Protein AF-0000000080537110 (afdb_homodimer)

pLDDT: mean 88.71, std 13.15, range [38.34, 97.62]

Foldseek 3Di:
DDDDPLNVVLVVVLVVLVVQCVDPDPVSHDDVVVVVVVNVVSVVVDDPDDPPPD/DDADPLNVVLVVVLVVLVVQCVDPDPVSHDDVVVVVVVNVVSVVVDDPDDPPPD

Structure (mmCIF, N/CA/C/O backbone):
data_AF-0000000080537110-model_v1
#
loop_
_entity.id
_entity.type
_entity.pdbx_description
1 polymer 'Uncharacterized protein'
#
loop_
_atom_site.group_PDB
_atom_site.id
_atom_site.type_symbol
_atom_site.label_atom_id
_atom_site.label_alt_id
_atom_site.label_comp_id
_atom_site.label_asym_id
_atom_site.label_entity_id
_atom_site.label_seq_id
_atom_site.pdbx_PDB_ins_code
_atom_site.Cartn_x
_atom_site.Cartn_y
_atom_site.Cartn_z
_atom_site.occupancy
_atom_site.B_iso_or_equiv
_atom_site.auth_seq_id
_atom_site.auth_comp_id
_atom_site.auth_asym_id
_atom_site.auth_atom_id
_atom_site.pdbx_PDB_model_num
ATOM 1 N N . MET A 1 1 ? 3.566 13.398 12.375 1 80.25 1 MET A N 1
ATOM 2 C CA . MET A 1 1 ? 2.725 13.969 11.328 1 80.25 1 MET A CA 1
ATOM 3 C C . MET A 1 1 ? 1.253 13.664 11.586 1 80.25 1 MET A C 1
ATOM 5 O O . MET A 1 1 ? 0.914 12.602 12.109 1 80.25 1 MET A O 1
ATOM 9 N N . GLU A 1 2 ? 0.504 14.648 11.188 1 83.75 2 GLU A N 1
ATOM 10 C CA . GLU A 1 2 ? -0.937 14.422 11.242 1 83.75 2 GLU A CA 1
ATOM 11 C C . GLU A 1 2 ? -1.489 14.07 9.867 1 83.75 2 GLU A C 1
ATOM 13 O O . GLU A 1 2 ? -1.114 14.688 8.859 1 83.75 2 GLU A O 1
ATOM 18 N N . LEU A 1 3 ? -2.314 13.031 9.898 1 88 3 LEU A N 1
ATOM 19 C CA . LEU A 1 3 ? -2.953 12.602 8.664 1 88 3 LEU A CA 1
ATOM 20 C C . LEU A 1 3 ? -4.27 13.336 8.438 1 88 3 LEU A C 1
ATOM 22 O O . LEU A 1 3 ? -5.125 13.367 9.328 1 88 3 LEU A O 1
ATOM 26 N N . ASN A 1 4 ? -4.25 14.031 7.301 1 89.94 4 ASN A N 1
ATOM 27 C CA . ASN A 1 4 ? -5.543 14.609 6.965 1 89.94 4 ASN A CA 1
ATOM 28 C C . ASN A 1 4 ? -6.488 13.57 6.375 1 89.94 4 ASN A C 1
ATOM 30 O O . ASN A 1 4 ? -6.137 12.391 6.27 1 89.94 4 ASN A O 1
ATOM 34 N N . GLU A 1 5 ? -7.66 13.891 5.973 1 92.38 5 GLU A N 1
ATOM 35 C CA . GLU A 1 5 ? -8.664 12.945 5.496 1 92.38 5 GLU A CA 1
ATOM 36 C C . GLU A 1 5 ? -8.219 12.266 4.207 1 92.38 5 GLU A C 1
ATOM 38 O O . GLU A 1 5 ? -8.445 11.07 4.016 1 92.38 5 GLU A O 1
ATOM 43 N N . GLU A 1 6 ? -7.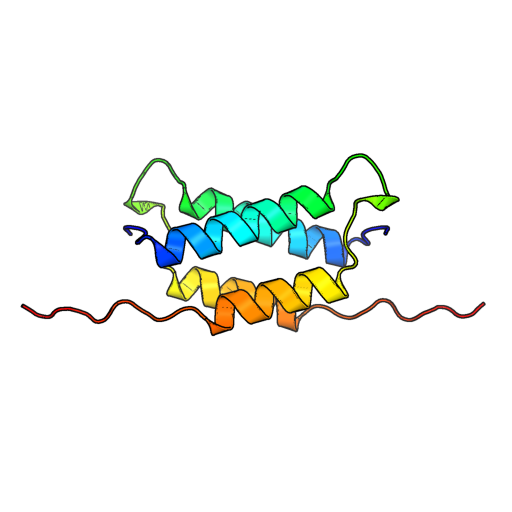645 13.031 3.309 1 92.31 6 GLU A N 1
ATOM 44 C CA . GLU A 1 6 ? -7.152 12.461 2.061 1 92.31 6 GLU A CA 1
ATOM 45 C C . GLU A 1 6 ? -6.074 11.414 2.324 1 92.31 6 GLU A C 1
ATOM 47 O O . GLU A 1 6 ? -6.082 10.336 1.717 1 92.31 6 GLU A O 1
ATOM 52 N N . ASP A 1 7 ? -5.184 11.766 3.275 1 93.06 7 ASP A N 1
ATOM 53 C CA . ASP A 1 7 ? -4.145 10.82 3.668 1 93.06 7 ASP A CA 1
ATOM 54 C C . ASP A 1 7 ? -4.75 9.531 4.211 1 93.06 7 ASP A C 1
ATOM 56 O O . ASP A 1 7 ? -4.316 8.438 3.852 1 93.06 7 ASP A O 1
ATOM 60 N N . ARG A 1 8 ? -5.738 9.664 5.039 1 94.56 8 ARG A N 1
ATOM 61 C CA . ARG A 1 8 ? -6.371 8.508 5.664 1 94.56 8 ARG A CA 1
ATOM 62 C C . ARG A 1 8 ? -7.035 7.613 4.625 1 94.56 8 ARG A C 1
ATOM 64 O O . ARG A 1 8 ? -6.977 6.387 4.723 1 94.56 8 ARG A O 1
ATOM 71 N N . ILE A 1 9 ? -7.656 8.234 3.621 1 95.06 9 ILE A N 1
ATOM 72 C CA . ILE A 1 9 ? -8.297 7.48 2.551 1 95.06 9 ILE A CA 1
ATOM 73 C C . ILE A 1 9 ? -7.254 6.66 1.8 1 95.06 9 ILE A C 1
ATOM 75 O O . ILE A 1 9 ? -7.441 5.465 1.563 1 95.06 9 ILE A O 1
ATOM 79 N N . ILE A 1 10 ? -6.145 7.266 1.525 1 95.69 10 ILE A N 1
ATOM 80 C CA . ILE A 1 10 ? -5.082 6.582 0.8 1 95.69 10 ILE A CA 1
ATOM 81 C C . ILE A 1 10 ? -4.539 5.43 1.643 1 95.69 10 ILE A C 1
ATOM 83 O O . ILE A 1 10 ? -4.434 4.297 1.162 1 95.69 10 ILE A O 1
ATOM 87 N N . ILE A 1 11 ? -4.258 5.656 2.887 1 96.94 11 ILE A N 1
ATOM 88 C CA . ILE A 1 11 ? -3.666 4.66 3.771 1 96.94 11 ILE 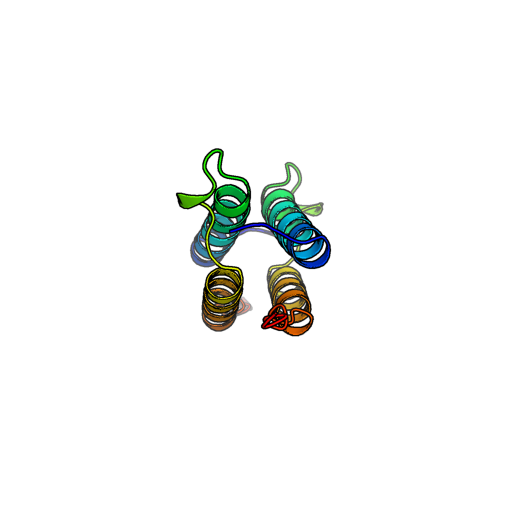A CA 1
ATOM 89 C C . ILE A 1 11 ? -4.652 3.516 3.99 1 96.94 11 ILE A C 1
ATOM 91 O O . ILE A 1 11 ? -4.262 2.346 4.012 1 96.94 11 ILE A O 1
ATOM 95 N N . ASN A 1 12 ? -5.898 3.844 4.148 1 97 12 ASN A N 1
ATOM 96 C CA . ASN A 1 12 ? -6.922 2.818 4.312 1 97 12 ASN A CA 1
ATOM 97 C C . ASN A 1 12 ? -7.039 1.935 3.076 1 97 12 ASN A C 1
ATOM 99 O O . ASN A 1 12 ? -7.168 0.714 3.189 1 97 12 ASN A O 1
ATOM 103 N N . ASN A 1 13 ? -7.047 2.568 1.915 1 97.19 13 ASN A N 1
ATOM 104 C CA . ASN A 1 13 ? -7.133 1.784 0.688 1 97.19 13 ASN A CA 1
ATOM 105 C C . ASN A 1 13 ? -5.902 0.903 0.497 1 97.19 13 ASN A C 1
ATOM 107 O O . ASN A 1 13 ? -6.016 -0.242 0.055 1 97.19 13 ASN A O 1
ATOM 111 N N . VAL A 1 14 ? -4.758 1.432 0.852 1 97.62 14 VAL A N 1
ATOM 112 C CA . VAL A 1 14 ? -3.504 0.692 0.782 1 97.62 14 VAL A CA 1
ATOM 113 C C . VAL A 1 14 ? -3.562 -0.516 1.715 1 97.62 14 VAL A C 1
ATOM 115 O O . VAL A 1 14 ? -3.271 -1.642 1.303 1 97.62 14 VAL A O 1
ATOM 118 N N . ALA A 1 15 ? -3.998 -0.33 2.953 1 97 15 ALA A N 1
ATOM 119 C CA . ALA A 1 15 ? -4.09 -1.399 3.945 1 97 15 ALA A CA 1
ATOM 120 C C . ALA A 1 15 ? -5.102 -2.459 3.518 1 97 15 ALA A C 1
ATOM 122 O O . ALA A 1 15 ? -4.844 -3.658 3.639 1 97 15 ALA A O 1
ATOM 123 N N . LYS A 1 16 ? -6.195 -1.988 3.008 1 96.69 16 LYS A N 1
ATOM 124 C CA . LYS A 1 16 ? -7.242 -2.895 2.547 1 96.69 16 LYS A CA 1
ATOM 125 C C . LYS A 1 16 ? -6.75 -3.756 1.387 1 96.69 16 LYS A C 1
ATOM 127 O O . LYS A 1 16 ? -6.988 -4.965 1.359 1 96.69 16 LYS A O 1
ATOM 132 N N . LEU A 1 17 ? -6.078 -3.131 0.431 1 95.69 17 LEU A N 1
ATOM 133 C CA . LEU A 1 17 ? -5.547 -3.855 -0.718 1 95.69 17 LEU A CA 1
ATOM 134 C C . LEU A 1 17 ? -4.57 -4.941 -0.272 1 95.69 17 LEU A C 1
ATOM 136 O O . LEU A 1 17 ? -4.664 -6.086 -0.721 1 95.69 17 LEU A O 1
ATOM 140 N N . ALA A 1 18 ? -3.641 -4.609 0.621 1 96.56 18 ALA A N 1
ATOM 141 C CA . ALA A 1 18 ? -2.67 -5.578 1.129 1 96.56 18 ALA A CA 1
ATOM 142 C C . ALA A 1 18 ? -3.367 -6.734 1.841 1 96.56 18 ALA A C 1
ATOM 144 O O . ALA A 1 18 ? -3.002 -7.895 1.653 1 96.56 18 ALA A O 1
ATOM 145 N N . ASN A 1 19 ? -4.367 -6.395 2.58 1 95.88 19 ASN A N 1
ATOM 146 C CA . ASN A 1 19 ? -5.125 -7.422 3.287 1 95.88 19 ASN A CA 1
ATOM 147 C C . ASN A 1 19 ? -5.832 -8.367 2.316 1 95.88 19 ASN A C 1
ATOM 149 O O . ASN A 1 19 ? -5.867 -9.578 2.541 1 95.88 19 ASN A O 1
ATOM 153 N N . HIS A 1 20 ? -6.434 -7.816 1.301 1 94.88 20 HIS A N 1
ATOM 154 C CA . HIS A 1 20 ? -7.121 -8.633 0.31 1 94.88 20 HIS A CA 1
ATOM 155 C C . HIS A 1 20 ? -6.164 -9.617 -0.352 1 94.88 20 HIS A C 1
ATOM 157 O O . HIS A 1 20 ? -6.574 -10.703 -0.767 1 94.88 20 HIS A O 1
ATOM 163 N N . CYS A 1 21 ? -4.91 -9.258 -0.455 1 94.38 21 CYS A N 1
ATOM 164 C CA . CYS A 1 21 ? -3.92 -10.141 -1.071 1 94.38 21 CYS A CA 1
ATOM 165 C C . CYS A 1 21 ? -3.699 -11.391 -0.229 1 94.38 21 CYS A C 1
ATOM 167 O O . CYS A 1 21 ? -3.25 -12.414 -0.741 1 94.38 21 CYS A O 1
ATOM 169 N N . TYR A 1 22 ? -3.953 -11.336 1.038 1 92.62 22 TYR A N 1
ATOM 170 C CA . TYR A 1 22 ? -3.779 -12.484 1.918 1 92.62 22 TYR A CA 1
ATOM 171 C C . TYR A 1 22 ? -5.125 -13.102 2.277 1 92.62 22 TYR A C 1
ATOM 173 O O . TYR A 1 22 ? -5.277 -13.695 3.35 1 92.62 22 TYR A O 1
ATOM 181 N N . ALA A 1 23 ? -6.047 -12.953 1.406 1 86.06 23 ALA A N 1
ATOM 182 C CA . ALA A 1 23 ? -7.371 -13.539 1.61 1 86.06 23 ALA A CA 1
ATOM 183 C C . ALA A 1 23 ? -7.289 -15.062 1.709 1 8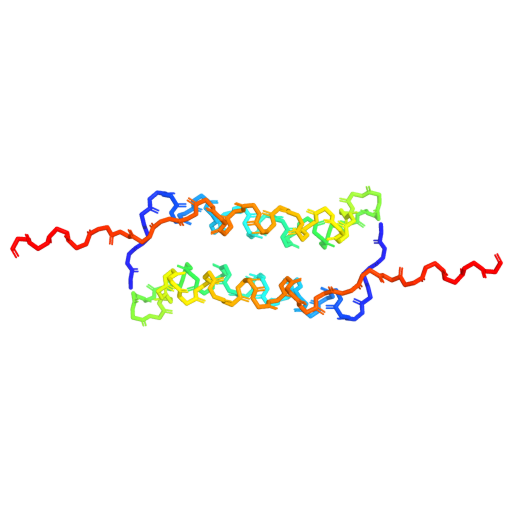6.06 23 ALA A C 1
ATOM 185 O O . ALA A 1 23 ? -6.336 -15.672 1.217 1 86.06 23 ALA A O 1
ATOM 186 N N . LYS A 1 24 ? -8.375 -15.609 2.336 1 85.25 24 LYS A N 1
ATOM 187 C CA . LYS A 1 24 ? -8.422 -17.047 2.641 1 85.25 24 LYS A CA 1
ATOM 188 C C . LYS A 1 24 ? -8.625 -17.859 1.373 1 85.25 24 LYS A C 1
ATOM 190 O O . LYS A 1 24 ? -8.039 -18.938 1.225 1 85.25 24 LYS A O 1
ATOM 195 N N . GLU A 1 25 ? -9.352 -17.359 0.475 1 89.12 25 GLU A N 1
ATOM 196 C CA . GLU A 1 25 ? -9.664 -18.094 -0.751 1 89.12 25 GLU A CA 1
ATOM 197 C C . GLU A 1 25 ? -8.891 -17.531 -1.939 1 89.12 25 GLU A C 1
ATOM 199 O O . GLU A 1 25 ? -8.945 -16.328 -2.209 1 89.12 25 GLU A O 1
ATOM 204 N N . LEU A 1 26 ? -8.312 -18.469 -2.758 1 81.75 26 LEU A N 1
ATOM 205 C CA . LEU A 1 26 ? -7.5 -18.094 -3.906 1 81.75 26 LEU A CA 1
ATOM 206 C C . LEU A 1 26 ? -8.297 -17.234 -4.883 1 81.75 26 LEU A C 1
ATOM 208 O O . LEU A 1 26 ? -7.766 -16.281 -5.449 1 81.75 26 LEU A O 1
ATOM 212 N N . ALA A 1 27 ? -9.516 -17.562 -4.961 1 84.88 27 ALA A N 1
ATOM 213 C CA . ALA A 1 27 ? -10.375 -16.875 -5.926 1 84.88 27 ALA A CA 1
ATOM 214 C C . ALA A 1 27 ? -10.602 -15.422 -5.523 1 84.88 27 ALA A C 1
ATOM 216 O O . ALA A 1 27 ? -11.023 -14.602 -6.348 1 84.88 27 ALA A O 1
ATOM 217 N N . GLN A 1 28 ? -10.328 -15.078 -4.246 1 88.38 28 GLN A N 1
ATOM 218 C CA . GLN A 1 28 ? -10.547 -13.727 -3.746 1 88.38 28 GLN A CA 1
ATOM 219 C C . GLN A 1 28 ? -9.258 -12.914 -3.779 1 88.38 28 GLN A C 1
ATOM 221 O O . GLN A 1 28 ? -9.289 -11.688 -3.619 1 88.38 28 GLN A O 1
ATOM 226 N N . ILE A 1 29 ? -8.125 -13.516 -4.133 1 90.31 29 ILE A N 1
ATOM 227 C CA . ILE A 1 29 ? -6.844 -12.828 -4.141 1 90.31 29 ILE A CA 1
ATOM 228 C C . ILE A 1 29 ? -6.676 -12.07 -5.461 1 90.31 29 ILE A C 1
ATOM 230 O O . ILE A 1 29 ? -6.676 -12.68 -6.535 1 90.31 29 ILE A O 1
ATOM 234 N N . PRO A 1 30 ? -6.586 -10.781 -5.367 1 91.81 30 PRO A N 1
ATOM 235 C CA . PRO A 1 30 ? -6.441 -9.992 -6.59 1 91.81 30 PRO A CA 1
ATOM 236 C C . PRO A 1 30 ? -5.16 -10.32 -7.355 1 91.81 30 PRO A C 1
ATOM 238 O O . PRO A 1 30 ? -4.172 -10.75 -6.754 1 91.81 30 PRO A O 1
ATOM 241 N N . GLU A 1 31 ? -5.211 -10.094 -8.75 1 91.81 31 GLU A N 1
ATOM 242 C CA . GLU A 1 31 ? -3.996 -10.164 -9.555 1 91.81 31 GLU A CA 1
ATOM 243 C C . GLU A 1 31 ? -3.053 -9.008 -9.242 1 91.81 31 GLU A C 1
ATOM 245 O O . GLU A 1 31 ? -3.492 -7.867 -9.086 1 91.81 31 GLU A O 1
ATOM 250 N N . MET A 1 32 ? -1.804 -9.195 -9.219 1 92.69 32 MET A N 1
ATOM 251 C CA . MET A 1 32 ? -0.833 -8.172 -8.836 1 92.69 32 MET A CA 1
ATOM 252 C C . MET A 1 32 ? -0.842 -7.016 -9.836 1 92.69 32 MET A C 1
ATOM 254 O O . MET A 1 32 ? -0.605 -5.863 -9.461 1 92.69 32 MET A O 1
ATOM 258 N N . SER A 1 33 ? -1.169 -7.367 -11.016 1 93.31 33 SER A N 1
ATOM 259 C CA . SER A 1 33 ? -1.295 -6.285 -11.984 1 93.31 33 SER A CA 1
ATOM 260 C C . SER A 1 33 ? -2.359 -5.281 -11.555 1 93.31 33 SER A C 1
ATOM 262 O O . SER A 1 33 ? -2.193 -4.074 -11.75 1 93.31 33 SER A O 1
ATOM 264 N N . TYR A 1 34 ? -3.479 -5.789 -11 1 95.81 34 TYR A N 1
ATOM 265 C CA . TYR A 1 34 ? -4.535 -4.926 -10.484 1 95.81 34 TYR A CA 1
ATOM 266 C C . TYR A 1 34 ? -4.062 -4.18 -9.242 1 95.81 34 TYR A C 1
ATOM 268 O O . TYR A 1 34 ? -4.332 -2.984 -9.086 1 95.81 34 TYR A O 1
ATOM 276 N N . VAL A 1 35 ? -3.361 -4.82 -8.359 1 96.69 35 VAL A N 1
ATOM 277 C CA . VAL A 1 35 ? -2.834 -4.219 -7.145 1 96.69 35 VAL A CA 1
ATOM 278 C C . VAL A 1 35 ? -1.904 -3.061 -7.5 1 96.69 35 VAL A C 1
ATOM 280 O O . VAL A 1 35 ? -2.057 -1.951 -6.98 1 96.69 35 VAL A O 1
ATOM 283 N N . ILE A 1 36 ? -1.035 -3.227 -8.508 1 96.81 36 ILE A N 1
ATOM 284 C CA . ILE A 1 36 ? -0.067 -2.229 -8.945 1 96.81 36 ILE A CA 1
ATOM 285 C C . ILE A 1 36 ? -0.798 -1.041 -9.57 1 96.81 36 ILE A C 1
ATOM 287 O O . ILE A 1 36 ? -0.466 0.114 -9.289 1 96.81 36 ILE A O 1
ATOM 291 N N . PHE A 1 37 ? -1.76 -1.363 -10.273 1 97 37 PHE A N 1
ATOM 292 C CA . PHE A 1 37 ? -2.564 -0.317 -10.891 1 97 37 PHE A CA 1
ATOM 293 C C . PHE A 1 37 ? -3.238 0.546 -9.828 1 97 37 PHE A C 1
ATOM 295 O O . PHE A 1 37 ? -3.199 1.775 -9.906 1 97 37 PHE A O 1
ATOM 302 N N . THR A 1 38 ? -3.807 -0.067 -8.875 1 97.31 38 THR A N 1
ATOM 303 C CA . THR A 1 38 ? -4.52 0.648 -7.824 1 97.31 38 THR A CA 1
ATOM 304 C C . THR A 1 38 ? -3.553 1.491 -6.996 1 97.31 38 THR A C 1
ATOM 306 O O . THR A 1 38 ? -3.818 2.666 -6.727 1 97.31 38 THR A O 1
ATOM 309 N N . LEU A 1 39 ? -2.406 0.882 -6.605 1 97.06 39 LEU A N 1
ATOM 310 C CA . LEU A 1 39 ? -1.406 1.611 -5.836 1 97.06 39 LEU A CA 1
ATOM 311 C C . LEU A 1 39 ? -0.912 2.832 -6.605 1 97.06 39 LEU A C 1
ATOM 313 O O . LEU A 1 39 ? -0.808 3.926 -6.039 1 97.06 39 LEU A O 1
ATOM 317 N N . THR A 1 40 ? -0.651 2.727 -7.887 1 96.69 40 THR A N 1
ATOM 318 C CA . THR A 1 40 ? -0.194 3.822 -8.734 1 96.69 40 THR A CA 1
ATOM 319 C C . THR A 1 40 ? -1.25 4.922 -8.812 1 96.69 40 THR A C 1
ATOM 321 O O . THR A 1 40 ? -0.926 6.109 -8.734 1 96.69 40 THR A O 1
ATOM 324 N N . SER A 1 41 ? -2.463 4.496 -8.953 1 97.19 41 SER A N 1
ATOM 325 C CA . SER A 1 41 ? -3.559 5.457 -9.023 1 97.19 41 SER A CA 1
ATOM 326 C C . SER A 1 41 ? -3.67 6.262 -7.734 1 97.19 41 SER A C 1
ATOM 328 O O . SER A 1 41 ? -3.818 7.484 -7.77 1 97.19 41 SER A O 1
ATOM 330 N N . LEU A 1 42 ? -3.57 5.66 -6.586 1 96.06 42 LEU A N 1
ATOM 331 C CA . LEU A 1 42 ? -3.672 6.312 -5.285 1 96.06 42 LEU A CA 1
ATOM 332 C C . LEU A 1 42 ? -2.547 7.328 -5.102 1 96.06 42 LEU A C 1
ATOM 334 O O . LEU A 1 42 ? -2.785 8.445 -4.641 1 96.06 42 LEU A O 1
ATOM 338 N N . THR A 1 43 ? -1.328 6.941 -5.512 1 95.81 43 THR A N 1
ATOM 339 C CA . THR A 1 43 ? -0.176 7.816 -5.336 1 95.81 43 THR A CA 1
ATOM 340 C C . THR A 1 43 ? -0.275 9.031 -6.258 1 95.81 43 THR A C 1
ATOM 342 O O . THR A 1 43 ? 0.228 10.109 -5.93 1 95.81 43 THR A O 1
ATOM 345 N N . ARG A 1 44 ? -0.911 8.805 -7.312 1 95.19 44 ARG A N 1
ATOM 346 C CA . ARG A 1 44 ? -1.041 9.883 -8.281 1 95.19 44 ARG A CA 1
ATOM 347 C C . ARG A 1 44 ? -2.084 10.898 -7.832 1 95.19 44 ARG A C 1
ATOM 349 O O . ARG A 1 44 ? -2.047 12.062 -8.242 1 95.19 44 ARG A O 1
ATOM 356 N N . GLN A 1 45 ? -2.947 10.492 -6.98 1 94.19 45 GLN A N 1
ATOM 357 C CA . GLN A 1 45 ? -4.031 11.367 -6.535 1 94.19 45 GLN A CA 1
ATOM 358 C C . GLN A 1 45 ? -3.58 12.25 -5.375 1 94.19 45 GLN A C 1
ATOM 360 O O . GLN A 1 45 ? -4.211 13.273 -5.086 1 94.19 45 GLN A O 1
ATOM 365 N N . TRP A 1 46 ? -2.477 11.867 -4.754 1 93.5 46 TRP A N 1
ATOM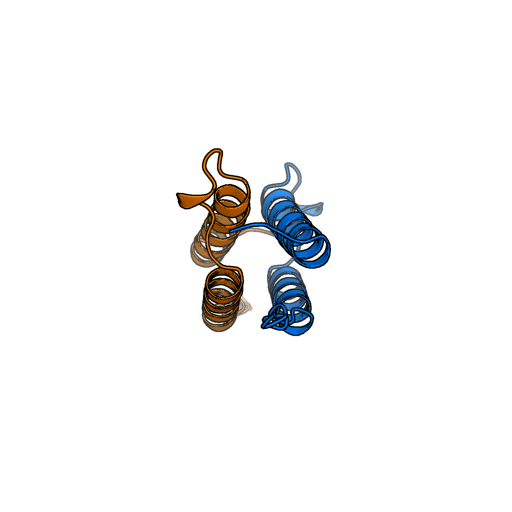 366 C CA . TRP A 1 46 ? -2.045 12.547 -3.539 1 93.5 46 TRP A CA 1
ATOM 367 C C . TRP A 1 46 ? -1.366 13.875 -3.869 1 93.5 46 TRP A C 1
ATOM 369 O O . TRP A 1 46 ? -0.528 13.938 -4.77 1 93.5 46 TRP A O 1
ATOM 379 N N . LYS A 1 47 ? -1.781 14.945 -2.988 1 91.25 47 LYS A N 1
ATOM 380 C CA . LYS A 1 47 ? -1.14 16.25 -3.025 1 91.25 47 LYS A CA 1
ATOM 381 C C . LYS A 1 47 ? -0.639 16.656 -1.644 1 91.25 47 LYS A C 1
ATOM 383 O O . LYS A 1 47 ? -1.371 16.562 -0.657 1 91.25 47 LYS A O 1
ATOM 388 N N . PRO A 1 48 ? 0.723 17.156 -1.63 1 85.31 48 PRO A N 1
ATOM 389 C CA . PRO A 1 48 ? 1.21 17.625 -0.333 1 85.31 48 PRO A CA 1
ATOM 390 C C . PRO A 1 48 ? 0.431 18.828 0.184 1 85.31 48 PRO A C 1
ATOM 392 O O . PRO A 1 48 ? -0.029 19.656 -0.606 1 85.31 48 PRO A O 1
ATOM 395 N N . SER A 1 49 ? 0.124 18.719 1.488 1 72.62 49 SER A N 1
ATOM 396 C CA . SER A 1 49 ? -0.565 19.859 2.08 1 72.62 49 SER A CA 1
ATOM 397 C C . SER A 1 49 ? 0.215 21.156 1.859 1 72.62 49 SER A C 1
ATOM 399 O O . SER A 1 49 ? 1.444 21.172 1.954 1 72.62 49 SER A O 1
ATOM 401 N N . GLU A 1 50 ? -0.573 22.141 1.261 1 62.06 50 GLU A N 1
ATOM 402 C CA . GLU A 1 50 ? -0.01 23.469 1.112 1 62.06 50 GLU A CA 1
ATOM 403 C C . GLU A 1 50 ? 0.39 24.062 2.465 1 62.06 50 GLU A C 1
ATOM 405 O O . GLU A 1 50 ? -0.291 23.828 3.467 1 62.06 50 GLU A O 1
ATOM 410 N N . ILE A 1 51 ? 1.724 24.281 2.998 1 56.59 51 ILE A N 1
ATOM 411 C CA . ILE A 1 51 ? 2.152 25.141 4.098 1 56.59 51 ILE A CA 1
ATOM 412 C C . ILE A 1 51 ? 1.265 26.391 4.16 1 56.59 51 ILE A C 1
ATOM 414 O O . ILE A 1 51 ? 1.227 27.172 3.217 1 56.59 51 ILE A O 1
ATOM 418 N N . GLU A 1 52 ? 0.001 26.359 4.816 1 52.56 52 GLU A N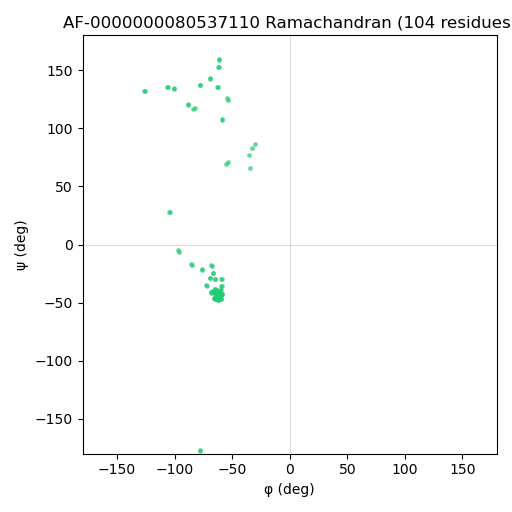 1
ATOM 419 C CA . GLU A 1 52 ? -0.46 27.688 5.219 1 52.56 52 GLU A CA 1
ATOM 420 C C . GLU A 1 52 ? 0.587 28.406 6.066 1 52.56 52 GLU A C 1
ATOM 422 O O . GLU A 1 52 ? 1.03 27.875 7.09 1 52.56 52 GLU A O 1
ATOM 427 N N . GLU A 1 53 ? 1.674 28.812 5.453 1 47.47 53 GLU A N 1
ATOM 428 C CA . GLU A 1 53 ? 2.441 29.875 6.105 1 47.47 53 GLU A CA 1
ATOM 429 C C . GLU A 1 53 ? 1.524 30.859 6.812 1 47.47 53 GLU A C 1
ATOM 431 O O . GLU A 1 53 ? 0.67 31.484 6.18 1 47.47 53 GLU A O 1
ATOM 436 N N . ASP A 1 54 ? 0.845 30.703 8.055 1 39.09 54 ASP A N 1
ATOM 437 C CA . ASP A 1 54 ? 0.787 32.031 8.633 1 39.09 54 ASP A CA 1
ATOM 438 C C . ASP A 1 54 ? 2.174 32.688 8.688 1 39.09 54 ASP A C 1
ATOM 440 O O . ASP A 1 54 ? 3.18 31.969 8.828 1 39.09 54 ASP A O 1
ATOM 444 N N . MET B 1 1 ? -5.227 -16.203 -7.32 1 80.75 1 MET B N 1
ATOM 445 C CA . MET B 1 1 ? -3.84 -15.953 -7.699 1 80.75 1 MET B CA 1
ATOM 446 C C . MET B 1 1 ? -2.887 -16.391 -6.594 1 80.75 1 MET B C 1
ATOM 448 O O . MET B 1 1 ? -3.205 -16.281 -5.41 1 80.75 1 MET B O 1
ATOM 452 N N . GLU B 1 2 ? -1.793 -16.875 -7.086 1 84.06 2 GLU B N 1
ATOM 453 C CA . GLU B 1 2 ? -0.731 -17.188 -6.137 1 84.06 2 GLU B CA 1
ATOM 454 C C . GLU B 1 2 ? 0.331 -16.094 -6.105 1 84.06 2 GLU B C 1
ATOM 456 O O . GLU B 1 2 ? 0.736 -15.586 -7.152 1 84.06 2 GLU B O 1
ATOM 461 N N . LEU B 1 3 ? 0.69 -15.75 -4.895 1 88.06 3 LEU B N 1
ATOM 462 C CA . LEU B 1 3 ? 1.725 -14.734 -4.703 1 88.06 3 LEU B CA 1
ATOM 463 C C . LEU B 1 3 ? 3.109 -15.375 -4.676 1 88.06 3 LEU B C 1
ATOM 465 O O . LEU B 1 3 ? 3.348 -16.328 -3.918 1 88.06 3 LEU B O 1
ATOM 469 N N . ASN B 1 4 ? 3.885 -14.891 -5.641 1 89.88 4 ASN B N 1
ATOM 470 C CA . ASN B 1 4 ? 5.266 -15.344 -5.539 1 89.88 4 ASN B CA 1
ATOM 471 C C . ASN B 1 4 ? 6.035 -14.578 -4.469 1 89.88 4 ASN B C 1
ATOM 473 O O . ASN B 1 4 ? 5.465 -13.727 -3.777 1 89.88 4 ASN B O 1
ATOM 477 N N . GLU B 1 5 ? 7.277 -14.781 -4.262 1 92.5 5 GLU B N 1
ATOM 478 C CA . GLU B 1 5 ? 8.062 -14.164 -3.197 1 92.5 5 GLU B CA 1
ATOM 479 C C . GLU B 1 5 ? 8.172 -12.656 -3.393 1 92.5 5 GLU B C 1
ATOM 481 O O . GLU B 1 5 ? 8.102 -11.891 -2.428 1 92.5 5 GLU B O 1
ATOM 486 N N . GLU B 1 6 ? 8.391 -12.234 -4.621 1 92.62 6 GLU B N 1
ATOM 487 C CA . GLU B 1 6 ? 8.469 -10.805 -4.902 1 92.62 6 GLU B CA 1
ATOM 488 C C . GLU B 1 6 ? 7.16 -10.102 -4.562 1 92.62 6 GLU B C 1
ATOM 490 O O . GLU B 1 6 ? 7.164 -9.023 -3.961 1 92.62 6 GLU B O 1
ATOM 495 N N . ASP B 1 7 ? 6.066 -10.789 -4.941 1 93.12 7 ASP B N 1
ATOM 496 C CA . ASP B 1 7 ? 4.75 -10.25 -4.613 1 93.12 7 ASP B CA 1
ATOM 497 C C . ASP B 1 7 ? 4.578 -10.102 -3.104 1 93.12 7 ASP B C 1
ATOM 499 O O . ASP B 1 7 ? 4.094 -9.07 -2.629 1 93.12 7 ASP B O 1
ATOM 503 N N . ARG B 1 8 ? 4.988 -11.078 -2.369 1 94.69 8 ARG B N 1
ATOM 504 C CA . ARG B 1 8 ? 4.836 -11.078 -0.918 1 94.69 8 ARG B CA 1
ATOM 505 C C . ARG B 1 8 ? 5.652 -9.961 -0.284 1 94.69 8 ARG B C 1
ATOM 507 O O . ARG B 1 8 ? 5.195 -9.305 0.657 1 94.69 8 ARG B O 1
ATOM 514 N N . ILE B 1 9 ? 6.852 -9.734 -0.816 1 95.06 9 ILE B N 1
ATOM 515 C CA . ILE B 1 9 ? 7.703 -8.664 -0.308 1 95.06 9 ILE B CA 1
ATOM 516 C C . ILE B 1 9 ? 7.016 -7.32 -0.514 1 95.06 9 ILE B C 1
ATOM 518 O O . ILE B 1 9 ? 6.941 -6.504 0.409 1 95.06 9 ILE B O 1
ATOM 522 N N . ILE B 1 10 ? 6.449 -7.152 -1.674 1 95.81 10 ILE B N 1
ATOM 523 C CA . ILE B 1 10 ? 5.777 -5.895 -1.986 1 95.81 10 ILE B CA 1
ATOM 524 C C . ILE B 1 10 ? 4.566 -5.719 -1.073 1 95.81 10 ILE B C 1
ATOM 526 O O . ILE B 1 10 ? 4.402 -4.668 -0.446 1 95.81 10 ILE B O 1
ATOM 530 N N . ILE B 1 11 ? 3.756 -6.711 -0.915 1 97 11 ILE B N 1
ATOM 531 C CA . ILE B 1 11 ? 2.529 -6.641 -0.128 1 97 11 ILE B CA 1
ATOM 532 C C . ILE B 1 11 ? 2.873 -6.434 1.346 1 97 11 ILE B C 1
ATOM 534 O O . ILE B 1 11 ? 2.207 -5.66 2.041 1 97 11 ILE B O 1
ATOM 538 N N . ASN B 1 12 ? 3.898 -7.09 1.818 1 97.06 12 ASN B N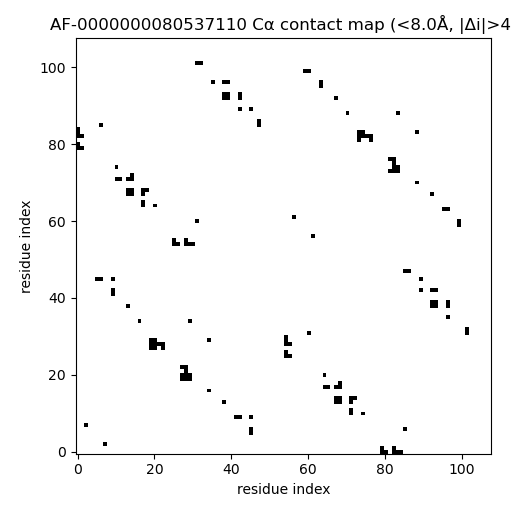 1
ATOM 539 C CA . ASN B 1 12 ? 4.336 -6.922 3.199 1 97.06 12 ASN B CA 1
ATOM 540 C C . ASN B 1 12 ? 4.816 -5.496 3.463 1 97.06 12 ASN B C 1
ATOM 542 O O . ASN B 1 12 ? 4.508 -4.914 4.504 1 97.06 12 ASN B O 1
ATOM 546 N N . ASN B 1 13 ? 5.605 -4.984 2.537 1 97.19 13 ASN B N 1
ATOM 547 C CA . ASN B 1 13 ? 6.09 -3.619 2.713 1 97.19 13 ASN B CA 1
ATOM 548 C C . ASN B 1 13 ? 4.9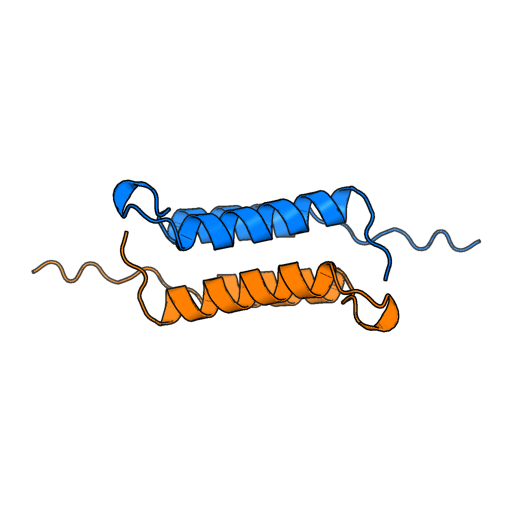45 -2.609 2.668 1 97.19 13 ASN B C 1
ATOM 550 O O . ASN B 1 13 ? 4.938 -1.641 3.428 1 97.19 13 ASN B O 1
ATOM 554 N N . VAL B 1 14 ? 4 -2.861 1.804 1 97.62 14 VAL B N 1
ATOM 555 C CA . VAL B 1 14 ? 2.816 -2.018 1.687 1 97.62 14 VAL B CA 1
ATOM 556 C C . VAL B 1 14 ? 2.027 -2.051 2.994 1 97.62 14 VAL B C 1
ATOM 558 O O . VAL B 1 14 ? 1.685 -1.002 3.545 1 97.62 14 VAL B O 1
ATOM 561 N N . ALA B 1 15 ? 1.784 -3.215 3.553 1 97 15 ALA B N 1
ATOM 562 C CA . ALA B 1 15 ? 1.032 -3.381 4.793 1 97 15 ALA B CA 1
ATOM 563 C C . ALA B 1 15 ? 1.762 -2.736 5.969 1 97 15 ALA B C 1
ATOM 565 O O . ALA B 1 15 ? 1.145 -2.061 6.797 1 97 15 ALA B O 1
ATOM 566 N N . LYS B 1 16 ? 3.045 -2.938 5.988 1 96.75 16 LYS B N 1
ATOM 567 C CA . LYS B 1 16 ? 3.865 -2.365 7.055 1 96.75 16 LYS B CA 1
ATOM 568 C C . LYS B 1 16 ? 3.83 -0.841 7.012 1 96.75 16 LYS B C 1
ATOM 570 O O . LYS B 1 16 ? 3.686 -0.19 8.047 1 96.75 16 LYS B O 1
ATOM 575 N N . LEU B 1 17 ? 3.961 -0.288 5.816 1 95.69 17 LEU B N 1
ATOM 576 C CA . LEU B 1 17 ? 3.922 1.16 5.652 1 95.69 17 LEU B CA 1
ATOM 577 C C . LEU B 1 17 ? 2.592 1.728 6.141 1 95.69 17 LEU B C 1
ATOM 579 O O . LEU B 1 17 ? 2.568 2.707 6.891 1 95.69 17 LEU B O 1
ATOM 583 N N . ALA B 1 18 ? 1.481 1.128 5.746 1 96.56 18 ALA B N 1
ATOM 584 C CA . ALA B 1 18 ? 0.158 1.579 6.168 1 96.56 18 ALA B CA 1
ATOM 585 C C . ALA B 1 18 ? 0.011 1.501 7.688 1 96.56 18 ALA B C 1
ATOM 587 O O . ALA B 1 18 ? -0.522 2.42 8.312 1 96.56 18 ALA B O 1
ATOM 588 N N . ASN B 1 19 ? 0.521 0.453 8.227 1 95.88 19 ASN B N 1
ATOM 589 C CA . ASN B 1 19 ? 0.467 0.287 9.68 1 95.88 19 ASN B CA 1
ATOM 590 C C . ASN B 1 19 ? 1.265 1.372 10.398 1 95.88 19 ASN B C 1
ATOM 592 O O . ASN B 1 19 ? 0.828 1.892 11.422 1 95.88 19 ASN B O 1
ATOM 596 N N . HIS B 1 20 ? 2.439 1.648 9.898 1 94.94 20 HIS B N 1
ATOM 597 C CA . HIS B 1 20 ? 3.273 2.68 10.508 1 94.94 20 HIS B CA 1
ATOM 598 C C . HIS B 1 20 ? 2.566 4.031 10.508 1 94.94 20 HIS B C 1
ATOM 600 O O . HIS B 1 20 ? 2.805 4.859 11.391 1 94.94 20 HIS B O 1
ATOM 606 N N . CYS B 1 21 ? 1.714 4.262 9.547 1 94.38 21 CYS B N 1
ATOM 607 C CA . CYS B 1 21 ? 0.988 5.523 9.469 1 94.38 21 CYS B CA 1
ATOM 608 C C . CYS B 1 21 ? 0.012 5.668 10.633 1 94.38 21 CYS B C 1
ATOM 610 O O . CYS B 1 21 ? -0.39 6.781 10.977 1 94.38 21 CYS B O 1
ATOM 612 N N . TYR B 1 22 ? -0.411 4.594 11.211 1 92.44 22 TYR B N 1
ATOM 613 C CA . TYR B 1 22 ? -1.337 4.633 12.336 1 92.44 22 TYR B CA 1
ATOM 614 C C . TYR B 1 22 ? -0.619 4.328 13.648 1 92.44 22 TYR B C 1
ATOM 616 O O . TYR B 1 22 ? -1.223 3.805 14.586 1 92.44 22 TYR B O 1
ATOM 624 N N . ALA B 1 23 ? 0.607 4.637 13.688 1 86.19 23 ALA B N 1
ATOM 625 C CA . ALA B 1 23 ? 1.398 4.434 14.898 1 86.19 23 ALA B CA 1
ATOM 626 C C . ALA B 1 23 ? 0.843 5.25 16.062 1 86.19 23 ALA B C 1
ATOM 628 O O . ALA B 1 23 ? 0.146 6.246 15.844 1 86.19 23 ALA B O 1
ATOM 629 N N . LYS B 1 24 ? 1.23 4.789 17.281 1 85.69 24 LYS B N 1
ATOM 630 C CA . LYS B 1 24 ? 0.697 5.363 18.516 1 85.69 24 LYS B CA 1
ATOM 631 C C . LYS B 1 24 ? 1.266 6.758 18.75 1 85.69 24 LYS B C 1
ATOM 633 O O . LYS B 1 24 ? 0.547 7.656 19.188 1 85.69 24 LYS B O 1
ATOM 638 N N . GLU B 1 25 ? 2.475 6.949 18.406 1 89.06 25 GLU B N 1
ATOM 639 C CA . GLU B 1 25 ? 3.141 8.227 18.656 1 89.06 25 GLU B CA 1
ATOM 640 C C . GLU B 1 25 ? 3.281 9.023 17.359 1 89.06 25 GLU B C 1
ATOM 642 O O . GLU B 1 25 ? 3.818 8.531 16.375 1 89.06 25 GLU B O 1
ATOM 647 N N . LEU B 1 26 ? 2.961 10.352 17.484 1 81.75 26 LEU B N 1
ATOM 648 C CA . LEU B 1 26 ? 3.002 11.242 16.328 1 8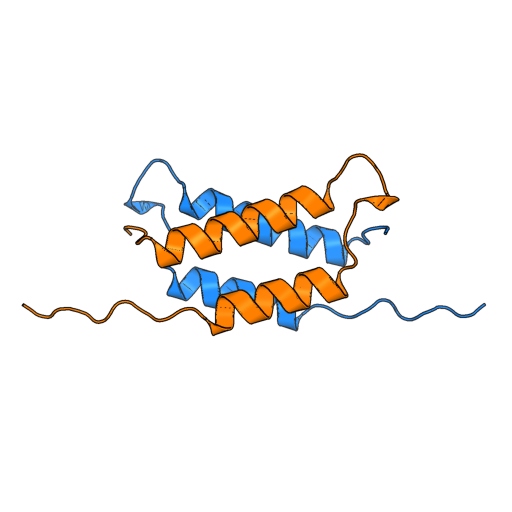1.75 26 LEU B CA 1
ATOM 649 C C . LEU B 1 26 ? 4.398 11.281 15.719 1 81.75 26 LEU B C 1
ATOM 651 O O . LEU B 1 26 ? 4.543 11.312 14.492 1 81.75 26 LEU B O 1
ATOM 655 N N . ALA B 1 27 ? 5.324 11.211 16.562 1 85.31 27 ALA B N 1
ATOM 656 C CA . ALA B 1 27 ? 6.715 11.32 16.125 1 85.31 27 ALA B CA 1
ATOM 657 C C . ALA B 1 27 ? 7.129 10.117 15.289 1 85.31 27 ALA B C 1
ATOM 659 O O . ALA B 1 27 ? 8.125 10.172 14.57 1 85.31 27 ALA B O 1
ATOM 660 N N . GLN B 1 28 ? 6.367 9 15.375 1 88.31 28 GLN B N 1
ATOM 661 C CA . GLN B 1 28 ? 6.695 7.777 14.641 1 88.31 28 GLN B CA 1
ATOM 662 C C . GLN B 1 28 ? 5.918 7.691 13.336 1 88.31 28 GLN B C 1
ATOM 664 O O . GLN B 1 28 ? 6.227 6.859 12.477 1 88.31 28 GLN B O 1
ATOM 669 N N . ILE B 1 29 ? 4.988 8.617 13.086 1 90.44 29 ILE B N 1
ATOM 670 C CA . ILE B 1 29 ? 4.164 8.578 11.883 1 90.44 29 ILE B CA 1
ATOM 671 C C . ILE B 1 29 ? 4.93 9.195 10.711 1 90.44 29 ILE B C 1
ATOM 673 O O . ILE B 1 29 ? 5.316 10.367 10.766 1 90.44 29 ILE B O 1
ATOM 677 N N . PRO B 1 30 ? 5.184 8.406 9.711 1 91.81 30 PRO B N 1
ATOM 678 C CA . PRO B 1 30 ? 5.93 8.922 8.562 1 91.81 30 PRO B CA 1
ATOM 679 C C . PRO B 1 30 ? 5.207 10.07 7.855 1 91.81 30 PRO B C 1
ATOM 681 O O . PRO B 1 30 ? 3.975 10.141 7.895 1 91.81 30 PRO B O 1
ATOM 684 N N . GLU B 1 31 ? 6.035 10.984 7.18 1 92 31 GLU B N 1
ATOM 685 C CA . GLU B 1 31 ? 5.457 11.992 6.301 1 92 31 GLU B CA 1
ATOM 686 C C . GLU B 1 31 ? 4.871 11.359 5.039 1 92 31 GLU B C 1
ATOM 688 O O . GLU B 1 31 ? 5.477 10.461 4.457 1 92 31 GLU B O 1
ATOM 693 N N . MET B 1 32 ? 3.814 11.812 4.535 1 92.75 32 MET B N 1
ATOM 694 C CA . MET B 1 32 ? 3.135 11.219 3.389 1 92.75 32 MET B CA 1
ATOM 695 C C . MET B 1 32 ? 4 11.305 2.137 1 92.75 32 MET B C 1
ATOM 697 O O . MET B 1 32 ? 3.943 10.43 1.272 1 92.75 32 MET B O 1
ATOM 701 N N . SER B 1 33 ? 4.785 12.305 2.127 1 93.38 33 SER B N 1
ATOM 702 C CA . SER B 1 33 ? 5.711 12.383 1.002 1 93.38 33 SER B CA 1
ATOM 703 C C . SER B 1 33 ? 6.633 11.164 0.957 1 93.38 33 SER B C 1
ATOM 705 O O . SER B 1 33 ? 6.953 10.664 -0.123 1 93.38 33 SER B O 1
ATOM 707 N N . TYR B 1 34 ? 7.09 10.703 2.154 1 95.69 34 TYR B N 1
ATOM 708 C CA . TYR B 1 34 ? 7.91 9.5 2.242 1 95.69 34 TYR B CA 1
ATOM 709 C C . TYR B 1 34 ? 7.102 8.258 1.892 1 95.69 34 TYR B C 1
ATOM 711 O O . TYR B 1 34 ? 7.582 7.379 1.175 1 95.69 34 TYR B O 1
ATOM 719 N N . VAL B 1 35 ? 5.891 8.172 2.33 1 96.56 35 VAL B N 1
ATOM 720 C CA . VAL B 1 35 ? 5 7.047 2.051 1 96.56 35 VAL B CA 1
ATOM 721 C C . VAL B 1 35 ? 4.785 6.922 0.544 1 96.56 35 VAL B C 1
ATOM 723 O O . VAL B 1 35 ? 4.957 5.844 -0.026 1 96.56 35 VAL B O 1
ATOM 726 N N . ILE B 1 36 ? 4.551 8.047 -0.163 1 96.75 36 ILE B N 1
ATOM 727 C CA . ILE B 1 36 ? 4.301 8.094 -1.6 1 96.75 36 ILE B CA 1
ATOM 728 C C . ILE B 1 36 ? 5.559 7.664 -2.355 1 96.75 36 ILE B C 1
ATOM 730 O O . ILE B 1 36 ? 5.484 6.883 -3.305 1 96.75 36 ILE B O 1
ATOM 734 N N . PHE B 1 37 ? 6.613 8.117 -1.873 1 96.88 37 PHE B N 1
ATOM 735 C CA . PHE B 1 37 ? 7.887 7.746 -2.482 1 96.88 37 PHE B CA 1
ATOM 736 C C . PHE B 1 37 ? 8.117 6.242 -2.391 1 96.88 37 PHE B C 1
ATOM 738 O O . PHE B 1 37 ? 8.477 5.602 -3.381 1 96.88 37 PHE B O 1
ATOM 745 N N . THR B 1 38 ? 7.895 5.695 -1.26 1 97.25 38 THR B N 1
ATOM 746 C CA . THR B 1 38 ? 8.117 4.273 -1.039 1 97.25 38 THR B CA 1
ATOM 747 C C . THR B 1 38 ? 7.152 3.439 -1.879 1 97.25 38 THR B C 1
ATOM 749 O O . THR B 1 38 ? 7.566 2.482 -2.539 1 97.25 38 THR B O 1
ATOM 752 N N . LEU B 1 39 ? 5.84 3.824 -1.866 1 97.06 39 LEU B N 1
ATOM 753 C CA . LEU B 1 39 ? 4.848 3.107 -2.658 1 97.06 39 LEU B CA 1
ATOM 754 C C . LEU B 1 39 ? 5.207 3.133 -4.137 1 97.06 39 LEU B C 1
ATOM 756 O O . LEU B 1 39 ? 5.145 2.105 -4.816 1 97.06 39 LEU B O 1
ATOM 760 N N . THR B 1 40 ? 5.645 4.246 -4.68 1 96.69 40 THR B N 1
ATOM 761 C CA . THR B 1 40 ? 6.039 4.395 -6.074 1 96.69 40 THR B CA 1
ATOM 762 C C . THR B 1 40 ? 7.246 3.516 -6.391 1 96.69 40 THR B C 1
ATOM 764 O O . THR B 1 40 ? 7.293 2.867 -7.438 1 96.69 40 THR B O 1
ATOM 767 N N . SER B 1 41 ? 8.188 3.516 -5.484 1 97.12 41 SER B N 1
ATOM 768 C CA . SER B 1 41 ? 9.375 2.695 -5.668 1 97.12 41 SER B CA 1
ATOM 769 C C . SER B 1 41 ? 9.023 1.214 -5.738 1 97.12 41 SER B C 1
ATOM 771 O O . SER B 1 41 ? 9.516 0.493 -6.609 1 97.12 41 SER B O 1
ATOM 773 N N . LEU B 1 42 ? 8.164 0.71 -4.891 1 96.12 42 LEU B N 1
ATOM 774 C CA . LEU B 1 42 ? 7.75 -0.688 -4.848 1 96.12 42 LEU B CA 1
ATOM 775 C C . LEU B 1 42 ? 7.043 -1.088 -6.137 1 96.12 42 LEU B C 1
ATOM 777 O O . LEU B 1 42 ? 7.312 -2.154 -6.695 1 96.12 42 LEU B O 1
ATOM 781 N N . THR B 1 43 ? 6.16 -0.193 -6.625 1 95.94 43 THR B N 1
ATOM 782 C CA . THR B 1 43 ? 5.398 -0.501 -7.828 1 95.94 43 THR B CA 1
ATOM 783 C C . THR B 1 43 ? 6.305 -0.519 -9.055 1 95.94 43 THR B C 1
ATOM 785 O O . THR B 1 43 ? 6.039 -1.243 -10.016 1 95.94 43 THR B O 1
ATOM 788 N N . ARG B 1 44 ? 7.305 0.243 -8.961 1 95.38 44 ARG B N 1
ATOM 789 C CA . ARG B 1 44 ? 8.227 0.327 -10.086 1 95.38 44 ARG B CA 1
ATOM 790 C C . ARG B 1 44 ? 9.125 -0.904 -10.156 1 95.38 44 ARG B C 1
ATOM 792 O O . ARG B 1 44 ? 9.648 -1.242 -11.219 1 95.38 44 ARG B O 1
ATOM 799 N N . GLN B 1 45 ? 9.266 -1.569 -9.07 1 94.19 45 GLN B N 1
ATOM 800 C CA . GLN B 1 45 ? 10.156 -2.725 -9 1 94.19 45 GLN B CA 1
ATOM 801 C C . GLN B 1 45 ? 9.445 -3.99 -9.477 1 94.19 45 GLN B C 1
ATOM 803 O O . GLN B 1 45 ? 10.094 -4.977 -9.828 1 94.19 45 GLN B O 1
ATOM 808 N N . TRP B 1 46 ? 8.125 -3.943 -9.523 1 93.56 46 TRP B N 1
ATOM 809 C CA . TRP B 1 46 ? 7.34 -5.141 -9.805 1 93.56 46 TRP B CA 1
ATOM 810 C C . TRP B 1 46 ? 7.348 -5.461 -11.297 1 93.56 46 TRP B C 1
ATOM 812 O O . TRP B 1 46 ? 7.16 -4.57 -12.125 1 93.56 46 TRP B O 1
ATOM 822 N N . LYS B 1 47 ? 7.523 -6.867 -11.562 1 91.25 47 LYS B N 1
ATOM 823 C CA . LYS B 1 47 ? 7.402 -7.41 -12.914 1 91.25 47 LYS B CA 1
ATOM 824 C C . LYS B 1 47 ? 6.406 -8.57 -12.953 1 91.25 47 LYS B C 1
ATOM 826 O O . LYS B 1 47 ? 6.461 -9.469 -12.109 1 91.25 47 LYS B O 1
ATOM 831 N N . PRO B 1 48 ? 5.438 -8.469 -14.023 1 85.56 48 PRO B N 1
ATOM 832 C CA . PRO B 1 48 ? 4.516 -9.602 -14.141 1 85.56 48 PRO B CA 1
ATOM 833 C C . PRO B 1 48 ? 5.23 -10.914 -14.453 1 85.56 48 PRO B C 1
ATOM 835 O O . PRO B 1 48 ? 6.254 -10.914 -15.148 1 85.56 48 PRO B O 1
ATOM 838 N N . SER B 1 49 ? 4.77 -11.93 -13.695 1 72.94 49 SER B N 1
ATOM 839 C CA . SER B 1 49 ? 5.348 -13.234 -13.977 1 72.94 49 SER B CA 1
ATOM 840 C C . SER B 1 49 ? 5.219 -13.594 -15.453 1 72.94 49 SER B C 1
ATOM 842 O O . SER B 1 49 ? 4.191 -13.32 -16.078 1 72.94 49 SER B O 1
ATOM 844 N N . GLU B 1 50 ? 6.422 -13.898 -16.031 1 62.16 50 GLU B N 1
ATOM 845 C CA . GLU B 1 50 ? 6.441 -14.406 -17.391 1 62.16 50 GLU B CA 1
ATOM 846 C C . GLU B 1 50 ? 5.629 -15.695 -17.516 1 62.16 50 GLU B C 1
ATOM 848 O O . GLU B 1 50 ? 5.629 -16.516 -16.609 1 62.16 50 GLU B O 1
ATOM 853 N N . ILE B 1 51 ? 4.316 -15.914 -18.141 1 57 51 ILE B N 1
ATOM 854 C CA . ILE B 1 51 ? 3.701 -17.156 -18.609 1 57 51 ILE B CA 1
ATOM 855 C C . ILE B 1 51 ? 4.785 -18.125 -19.078 1 57 51 ILE B C 1
ATOM 857 O O . ILE B 1 51 ? 5.52 -17.828 -20.016 1 57 51 ILE B O 1
ATOM 861 N N . GLU B 1 52 ? 5.406 -18.984 -18.156 1 52.62 52 GLU B N 1
ATOM 862 C CA . GLU B 1 52 ? 5.949 -20.203 -18.766 1 52.62 52 GLU B CA 1
ATOM 863 C C . GLU B 1 52 ? 4.871 -20.953 -19.547 1 52.62 52 GLU B C 1
ATOM 865 O O . GLU B 1 52 ? 3.824 -21.297 -18.984 1 52.62 52 GLU B O 1
ATOM 870 N N . GLU B 1 53 ? 4.434 -20.391 -20.656 1 46.41 53 GLU B N 1
ATOM 871 C CA . GLU B 1 53 ? 3.762 -21.266 -21.625 1 46.41 53 GLU B CA 1
ATOM 872 C C . GLU B 1 53 ? 4.387 -22.656 -21.625 1 46.41 53 GLU B C 1
ATOM 874 O O . GLU B 1 53 ? 5.562 -22.812 -21.969 1 46.41 53 GLU B O 1
ATOM 879 N N . ASP B 1 54 ? 4.383 -23.609 -20.578 1 38.34 54 ASP B N 1
ATOM 880 C CA . ASP B 1 54 ? 4.461 -24.906 -21.25 1 38.34 54 ASP B CA 1
ATOM 881 C C . ASP B 1 54 ? 3.285 -25.109 -22.203 1 38.34 54 ASP B C 1
ATOM 883 O O . ASP B 1 54 ? 2.195 -24.578 -21.969 1 38.34 54 ASP B O 1
#

Organism: Arabidopsis lyrata subsp. lyrata (NCBI:txid81972)

Sequence (108 aa):
MELNEEDRIIINNVAKLANHCYAKELAQIPEMSYVIFTLTSLTRQWKPSEIEEDMELNEEDRIIINNVAKLANHCYAKELAQIPEMSYVIFTLTSLTRQWKPSEIEED

Solvent-accessible surface area (backbone atoms only — not comparable to full-atom values): 6472 Å² total; per-residue (Å²): 80,82,76,51,70,71,52,47,51,49,39,49,52,49,35,50,53,34,51,38,57,68,44,93,46,52,90,62,18,63,54,63,70,56,52,44,50,51,54,53,53,51,54,66,68,63,72,81,79,78,79,77,71,125,80,82,76,52,71,68,51,46,52,48,39,49,52,47,33,50,51,37,50,38,58,67,43,93,46,52,90,65,17,64,54,64,70,58,53,46,49,52,54,53,53,51,52,67,69,61,73,82,78,76,78,76,74,123

Secondary structure (DSSP, 8-state):
----HHHHHHHHHHHHHHHHHT-SSGGGSPPHHHHHHHHHHHHHH---------/----HHHHHHHHHHHHHHHHHT-SSGGGSPPHHHHHHHHHHHHHH---------

Radius of gyration: 15.33 Å; Cα contacts (8 Å, |Δi|>4): 81; chains: 2; bounding box: 21×57×40 Å